Protein AF-F7HN82-F1 (afdb_monomer_lite)

Radius of gyration: 13.61 Å; chains: 1; bounding box: 30×28×36 Å

Structure (mmCIF, N/CA/C/O backbone):
data_AF-F7HN82-F1
#
_entry.id   AF-F7HN82-F1
#
loop_
_atom_site.group_PDB
_atom_site.id
_atom_site.type_symbol
_at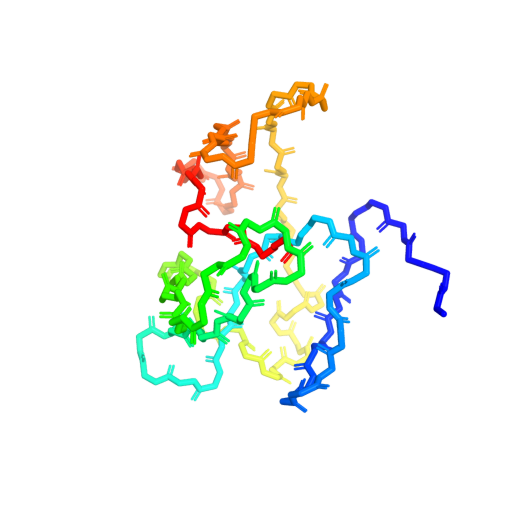om_site.label_atom_id
_atom_site.label_alt_id
_atom_site.label_comp_id
_atom_site.label_asym_id
_atom_site.label_entity_id
_atom_site.label_seq_id
_atom_site.pdbx_PDB_ins_code
_atom_site.Cartn_x
_atom_site.Cartn_y
_atom_site.Cartn_z
_atom_site.occupancy
_atom_site.B_iso_or_equiv
_atom_site.auth_seq_id
_atom_site.auth_comp_id
_atom_site.auth_asym_id
_atom_site.auth_atom_id
_atom_site.pdbx_PDB_model_num
ATOM 1 N N . MET A 1 1 ? 6.423 -17.870 -3.949 1.00 58.69 1 MET A N 1
ATOM 2 C CA . MET A 1 1 ? 5.464 -17.487 -2.892 1.00 58.69 1 MET A CA 1
ATOM 3 C C . MET A 1 1 ? 4.071 -17.750 -3.427 1.00 58.69 1 MET A C 1
ATOM 5 O O . MET A 1 1 ? 3.855 -17.497 -4.603 1.00 58.69 1 MET A O 1
ATOM 9 N N . ASN A 1 2 ? 3.170 -18.310 -2.624 1.00 83.12 2 ASN A N 1
ATOM 10 C CA . ASN A 1 2 ? 1.765 -18.458 -3.002 1.00 83.12 2 ASN A CA 1
ATOM 11 C C . ASN A 1 2 ? 0.991 -17.337 -2.300 1.00 83.12 2 ASN A C 1
ATOM 13 O O . ASN A 1 2 ? 0.510 -17.551 -1.195 1.00 83.12 2 ASN A O 1
ATOM 17 N N . VAL A 1 3 ? 1.014 -16.136 -2.883 1.00 89.31 3 VAL A N 1
ATOM 18 C CA . VAL A 1 3 ? 0.375 -14.937 -2.316 1.00 89.31 3 VAL A CA 1
ATOM 19 C C . VAL A 1 3 ? -1.102 -14.939 -2.693 1.00 89.31 3 VAL A C 1
ATOM 21 O O . VAL A 1 3 ? -1.447 -15.191 -3.850 1.00 89.31 3 VAL A O 1
ATOM 24 N N . GLN A 1 4 ? -1.969 -14.669 -1.724 1.00 92.62 4 GLN A N 1
ATOM 25 C CA . GLN A 1 4 ? -3.409 -14.539 -1.906 1.00 92.62 4 GLN A CA 1
ATOM 26 C C . GLN A 1 4 ? -3.880 -13.121 -1.574 1.00 92.62 4 GLN A C 1
ATOM 28 O O . GLN A 1 4 ? -3.238 -12.373 -0.839 1.00 92.62 4 GLN A O 1
ATOM 33 N N . VAL A 1 5 ? -5.028 -12.735 -2.135 1.00 93.44 5 VAL A N 1
ATOM 34 C CA . VAL A 1 5 ? -5.642 -11.436 -1.837 1.00 93.44 5 VAL A CA 1
ATOM 35 C C . VAL A 1 5 ? -5.967 -11.366 -0.346 1.00 93.44 5 VAL A C 1
ATOM 37 O O . VAL A 1 5 ? -6.690 -12.215 0.171 1.00 93.44 5 VAL A O 1
ATOM 40 N N . GLY A 1 6 ? -5.459 -10.326 0.316 1.00 92.44 6 GLY A N 1
ATOM 41 C CA . GLY A 1 6 ? -5.605 -10.123 1.758 1.00 92.44 6 GLY A CA 1
ATOM 42 C C . GLY A 1 6 ? -4.392 -10.561 2.578 1.00 92.44 6 GLY A C 1
ATOM 43 O O . GLY A 1 6 ? -4.342 -10.244 3.765 1.00 92.44 6 GLY A O 1
ATOM 44 N N . ASP A 1 7 ? -3.404 -11.221 1.967 1.00 92.56 7 ASP A N 1
ATOM 45 C CA . ASP A 1 7 ? -2.146 -11.515 2.646 1.00 92.56 7 ASP A CA 1
ATOM 46 C C . ASP A 1 7 ? -1.380 -10.222 2.948 1.00 92.56 7 ASP A C 1
ATOM 48 O O . ASP A 1 7 ? -1.216 -9.348 2.094 1.00 92.56 7 ASP A O 1
ATOM 52 N N . ILE A 1 8 ? -0.861 -10.129 4.171 1.00 92.06 8 ILE A N 1
ATOM 53 C CA . ILE A 1 8 ? 0.114 -9.108 4.548 1.00 92.06 8 ILE A CA 1
ATOM 54 C C . ILE A 1 8 ? 1.498 -9.688 4.286 1.00 92.06 8 ILE A C 1
ATOM 56 O O . ILE A 1 8 ? 1.874 -10.709 4.866 1.00 92.06 8 ILE A O 1
ATOM 60 N N . ILE A 1 9 ? 2.260 -9.023 3.424 1.00 91.56 9 ILE A N 1
ATOM 61 C CA . ILE A 1 9 ? 3.614 -9.434 3.062 1.00 91.56 9 ILE A CA 1
ATOM 62 C C . ILE A 1 9 ? 4.619 -8.349 3.430 1.00 91.56 9 ILE A C 1
ATOM 64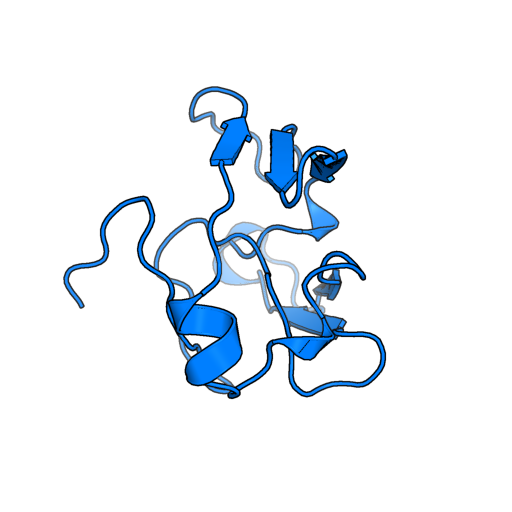 O O . ILE A 1 9 ? 4.337 -7.156 3.334 1.00 91.56 9 ILE A O 1
ATOM 68 N N . LYS A 1 10 ? 5.809 -8.783 3.839 1.00 91.94 10 LYS A N 1
ATOM 69 C CA . LYS A 1 10 ? 6.969 -7.919 4.025 1.00 91.94 10 LYS A CA 1
ATOM 70 C C . LYS A 1 10 ? 7.867 -8.057 2.805 1.00 91.94 10 LYS A C 1
ATOM 72 O O . LYS A 1 10 ? 8.289 -9.167 2.486 1.00 91.94 10 LYS A O 1
ATOM 77 N N . LEU A 1 11 ? 8.158 -6.934 2.159 1.00 92.19 11 LEU A N 1
ATOM 78 C CA . LEU A 1 11 ? 9.150 -6.851 1.096 1.00 92.19 11 LEU A CA 1
ATOM 79 C C . LEU A 1 11 ? 10.433 -6.246 1.655 1.00 92.19 11 LEU A C 1
ATOM 81 O O . LEU A 1 11 ? 10.398 -5.243 2.368 1.00 92.19 11 LEU A O 1
ATOM 85 N N . GLU A 1 12 ? 11.562 -6.864 1.333 1.00 92.94 12 GLU A N 1
ATOM 86 C CA . GLU A 1 12 ? 12.879 -6.294 1.608 1.00 92.94 12 GLU A CA 1
ATOM 87 C C . GLU A 1 12 ? 13.393 -5.504 0.402 1.00 92.94 12 GLU A C 1
ATOM 89 O O . GLU A 1 12 ? 12.893 -5.630 -0.718 1.00 92.94 12 GLU A O 1
ATOM 94 N N . ASN A 1 13 ? 14.419 -4.683 0.625 1.00 92.69 13 ASN A N 1
ATOM 95 C CA . ASN A 1 13 ? 15.011 -3.879 -0.436 1.00 92.69 13 ASN A CA 1
ATOM 96 C C . ASN A 1 13 ? 15.478 -4.754 -1.618 1.00 92.69 13 ASN A C 1
ATOM 98 O O . ASN A 1 13 ? 16.078 -5.812 -1.415 1.00 92.69 13 ASN A O 1
ATOM 102 N N . ASN A 1 14 ? 15.240 -4.284 -2.844 1.00 89.75 14 ASN A N 1
ATOM 103 C CA . ASN A 1 14 ? 15.509 -4.987 -4.105 1.00 89.75 14 ASN A CA 1
ATOM 104 C C . ASN A 1 14 ? 14.751 -6.316 -4.307 1.00 89.75 14 ASN A C 1
ATOM 106 O O . ASN A 1 14 ? 15.126 -7.099 -5.183 1.00 89.75 14 ASN A O 1
ATOM 110 N N . GLN A 1 15 ? 13.702 -6.604 -3.528 1.00 91.50 15 GLN A N 1
ATOM 111 C CA . GLN A 1 15 ? 12.812 -7.725 -3.832 1.00 91.50 15 GLN A CA 1
ATOM 112 C C . GLN A 1 15 ? 11.758 -7.321 -4.872 1.00 91.50 15 GLN A C 1
ATOM 114 O O . GLN A 1 15 ? 11.195 -6.230 -4.776 1.00 91.50 15 GLN A O 1
ATOM 119 N N . PRO A 1 16 ? 11.456 -8.194 -5.850 1.00 88.56 16 PRO A N 1
ATOM 120 C CA . PRO A 1 16 ? 10.442 -7.901 -6.848 1.00 88.56 16 PRO A CA 1
ATOM 121 C C . PRO A 1 16 ? 9.043 -7.882 -6.225 1.00 88.56 16 PRO A C 1
ATOM 123 O O . PRO A 1 16 ? 8.678 -8.763 -5.438 1.00 88.56 16 PRO A O 1
ATOM 126 N N . VAL A 1 17 ? 8.240 -6.906 -6.641 1.00 87.88 17 VAL A N 1
ATOM 127 C CA . VAL A 1 17 ? 6.800 -6.864 -6.383 1.00 87.88 17 VAL A CA 1
ATOM 128 C C . VAL A 1 17 ? 6.134 -7.903 -7.291 1.00 87.88 17 VAL A C 1
ATOM 130 O O . VAL A 1 17 ? 6.357 -7.926 -8.496 1.00 87.88 17 VAL A O 1
ATOM 133 N N . THR A 1 18 ? 5.382 -8.840 -6.708 1.00 85.88 18 THR A N 1
ATOM 134 C CA . THR A 1 18 ? 4.796 -9.984 -7.447 1.00 85.88 18 THR A CA 1
ATOM 135 C C . THR A 1 18 ? 3.275 -9.914 -7.581 1.00 85.88 18 THR A C 1
ATOM 137 O O . THR A 1 18 ? 2.664 -10.817 -8.151 1.00 85.88 18 THR A O 1
ATOM 140 N N . ALA A 1 19 ? 2.666 -8.858 -7.044 1.00 90.75 19 ALA A N 1
ATOM 141 C CA . ALA A 1 19 ? 1.237 -8.582 -7.063 1.00 90.75 19 ALA A CA 1
ATOM 142 C C . ALA A 1 19 ? 1.013 -7.078 -6.852 1.00 90.75 19 ALA A C 1
ATOM 144 O O . ALA A 1 19 ? 1.907 -6.398 -6.356 1.00 90.75 19 ALA A O 1
ATOM 145 N N . ASP A 1 20 ? -0.191 -6.587 -7.131 1.00 91.50 20 ASP A N 1
ATOM 146 C CA . ASP A 1 20 ? -0.580 -5.220 -6.779 1.00 91.50 20 ASP A CA 1
ATOM 147 C C . ASP A 1 20 ? -0.716 -5.115 -5.249 1.00 91.50 20 ASP A C 1
ATOM 149 O O . ASP A 1 20 ? -1.595 -5.741 -4.645 1.00 91.50 20 ASP A O 1
ATOM 153 N N . ILE A 1 21 ? 0.161 -4.347 -4.599 1.00 93.88 21 ILE A N 1
ATOM 154 C CA . ILE A 1 21 ? 0.259 -4.295 -3.132 1.00 93.88 21 ILE A CA 1
ATOM 155 C C . ILE A 1 21 ? -0.141 -2.918 -2.619 1.00 93.88 21 ILE A C 1
ATOM 157 O O . ILE A 1 21 ? 0.399 -1.898 -3.039 1.00 93.88 21 ILE A O 1
ATOM 161 N N . LEU A 1 22 ? -1.038 -2.889 -1.632 1.00 94.75 22 LEU A N 1
ATOM 162 C CA . LEU A 1 22 ? -1.300 -1.692 -0.839 1.00 94.75 22 LEU A CA 1
ATOM 163 C C . LEU A 1 22 ? -0.180 -1.487 0.189 1.00 94.75 22 LEU A C 1
ATOM 165 O O . LEU A 1 22 ? 0.035 -2.331 1.059 1.00 94.75 22 LEU A O 1
ATOM 169 N N . LEU A 1 23 ? 0.493 -0.340 0.131 1.00 95.25 23 LEU A N 1
ATOM 170 C CA . LEU A 1 23 ? 1.535 0.033 1.080 1.00 95.25 23 LEU A CA 1
ATOM 171 C C . LEU A 1 23 ? 0.920 0.397 2.443 1.00 95.25 23 LEU A C 1
ATOM 173 O O . LEU A 1 23 ? 0.279 1.441 2.594 1.00 95.25 23 LEU A O 1
ATOM 177 N N . LEU A 1 24 ? 1.131 -0.465 3.442 1.00 94.69 24 LEU A N 1
ATOM 178 C CA . LEU A 1 24 ? 0.670 -0.249 4.820 1.00 94.69 24 LEU A CA 1
ATOM 179 C C . LEU A 1 24 ? 1.673 0.562 5.650 1.00 94.69 24 LEU A C 1
ATOM 181 O O . LEU A 1 24 ? 1.281 1.496 6.347 1.00 94.69 24 LEU A O 1
ATOM 185 N N . SER A 1 25 ? 2.959 0.245 5.558 1.00 94.94 25 SER A N 1
ATOM 186 C CA . SER A 1 25 ? 4.027 0.923 6.296 1.00 94.94 25 SER A CA 1
ATOM 187 C C . SER A 1 25 ? 5.375 0.688 5.628 1.00 94.94 25 SER A C 1
ATOM 189 O O . SER A 1 25 ? 5.546 -0.276 4.885 1.00 94.94 25 SER A O 1
ATOM 191 N N . SER A 1 26 ? 6.335 1.555 5.929 1.00 94.56 26 SER A N 1
ATOM 192 C CA . SER A 1 26 ? 7.724 1.456 5.481 1.00 94.56 26 SER A CA 1
ATOM 193 C C . SER A 1 26 ? 8.659 1.889 6.605 1.00 94.56 26 SER A C 1
ATOM 195 O O . SER A 1 26 ? 8.264 2.700 7.439 1.00 94.56 26 SER A O 1
ATOM 197 N N . SER A 1 27 ? 9.892 1.384 6.589 1.00 93.06 27 SER A N 1
ATOM 198 C CA . SER A 1 27 ? 10.952 1.738 7.543 1.00 93.06 27 SER A CA 1
ATOM 199 C C . SER A 1 27 ? 11.507 3.155 7.358 1.00 93.06 27 SER A C 1
ATOM 201 O O . SER A 1 27 ? 12.276 3.634 8.189 1.00 93.06 27 SER A O 1
ATOM 203 N N . GLU A 1 28 ? 11.182 3.820 6.249 1.00 93.69 28 GLU A N 1
ATOM 204 C CA . GLU A 1 28 ? 11.619 5.193 5.995 1.00 93.69 28 GLU A CA 1
ATOM 205 C C . GLU A 1 28 ? 10.751 6.222 6.738 1.00 93.69 28 GLU A C 1
ATOM 207 O O . GLU A 1 28 ? 9.548 6.007 6.942 1.00 93.69 28 GLU A O 1
ATOM 212 N N . PRO A 1 29 ? 11.305 7.407 7.060 1.00 90.25 29 PRO A N 1
ATOM 213 C CA . PRO A 1 29 ? 10.540 8.504 7.640 1.00 90.25 29 PRO A CA 1
ATOM 214 C C . PRO A 1 29 ? 9.284 8.828 6.828 1.00 90.25 29 PRO A C 1
ATOM 216 O O . PRO A 1 29 ? 9.301 8.844 5.597 1.00 90.25 29 PRO A O 1
ATOM 219 N N . TYR A 1 30 ? 8.189 9.123 7.532 1.00 88.75 30 TYR A N 1
ATOM 220 C CA . TYR A 1 30 ? 6.873 9.381 6.935 1.00 88.75 30 TYR A CA 1
ATOM 221 C C . TYR A 1 30 ? 6.303 8.203 6.125 1.00 88.75 30 TYR A C 1
ATOM 223 O O . TYR A 1 30 ? 5.392 8.416 5.321 1.00 88.75 30 TYR A O 1
ATOM 231 N N . SER A 1 31 ? 6.810 6.981 6.354 1.00 92.38 31 SER A N 1
ATOM 232 C CA . SER A 1 31 ? 6.407 5.754 5.658 1.00 92.38 31 SER A CA 1
ATOM 233 C C . SER A 1 31 ? 6.505 5.884 4.133 1.00 92.38 31 SER A C 1
ATOM 235 O O . SER A 1 31 ? 5.591 5.517 3.390 1.00 92.38 31 SER A O 1
ATOM 237 N N . LEU A 1 32 ? 7.620 6.450 3.672 1.00 94.50 32 LEU A N 1
ATOM 238 C CA . LEU A 1 32 ? 7.942 6.565 2.253 1.00 94.50 32 LEU A CA 1
ATOM 239 C C . LEU A 1 32 ? 8.545 5.263 1.713 1.00 94.50 32 LEU A C 1
ATOM 241 O O . LEU A 1 32 ? 9.244 4.539 2.413 1.00 94.50 32 LEU A O 1
ATOM 245 N N . THR A 1 33 ? 8.319 4.974 0.441 1.00 94.06 33 THR A N 1
ATOM 246 C CA . THR A 1 33 ? 8.948 3.858 -0.270 1.00 94.06 33 THR A CA 1
ATOM 247 C C . THR A 1 33 ? 9.319 4.318 -1.667 1.00 94.06 33 THR A C 1
ATOM 249 O O . THR A 1 33 ? 8.625 5.140 -2.263 1.00 94.06 33 THR A O 1
ATOM 252 N N . TYR A 1 34 ? 10.417 3.790 -2.191 1.00 93.12 34 TYR A N 1
ATOM 253 C CA . TYR A 1 34 ? 10.880 4.068 -3.542 1.00 93.12 34 TYR A CA 1
ATOM 254 C C . TYR A 1 34 ? 10.743 2.795 -4.363 1.00 93.12 34 TYR A C 1
ATOM 256 O O . TYR A 1 34 ? 11.247 1.752 -3.951 1.00 93.12 34 TYR A O 1
ATOM 264 N N . ILE A 1 35 ? 10.056 2.883 -5.498 1.00 91.81 35 ILE A N 1
ATOM 265 C CA . ILE A 1 35 ? 9.910 1.765 -6.430 1.00 91.81 35 ILE A CA 1
ATOM 266 C C . ILE A 1 35 ? 10.485 2.133 -7.789 1.00 91.81 35 ILE A C 1
ATOM 268 O O . ILE A 1 35 ? 10.346 3.265 -8.252 1.00 91.81 35 ILE A O 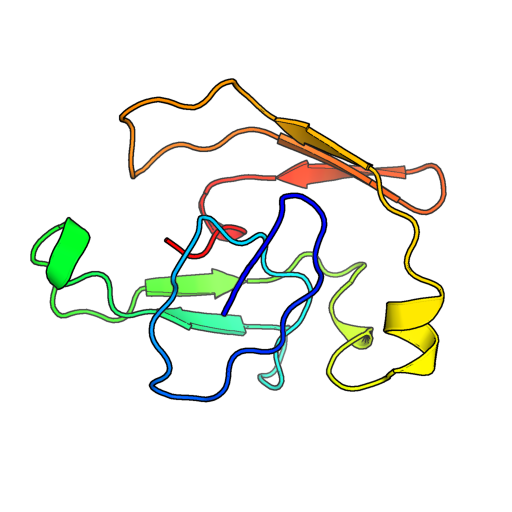1
ATOM 272 N N . GLU A 1 36 ? 11.133 1.167 -8.420 1.00 89.88 36 GLU A N 1
ATOM 273 C CA . GLU A 1 36 ? 11.532 1.252 -9.817 1.00 89.88 36 GLU A CA 1
ATOM 274 C C . GLU A 1 36 ? 10.446 0.594 -10.665 1.00 89.88 36 GLU A C 1
ATOM 276 O O . GLU A 1 36 ? 10.073 -0.548 -10.414 1.00 89.88 36 GLU A O 1
ATOM 281 N N . THR A 1 37 ? 9.930 1.318 -11.658 1.00 83.69 37 THR A N 1
ATOM 282 C CA . THR A 1 37 ? 8.890 0.819 -12.571 1.00 83.69 37 THR A CA 1
ATOM 283 C C . THR A 1 37 ? 9.398 0.677 -14.002 1.00 83.69 37 THR A C 1
ATOM 285 O O . THR A 1 37 ? 8.592 0.573 -14.923 1.00 83.69 37 THR A O 1
ATOM 288 N N . ALA A 1 38 ? 10.721 0.622 -14.202 1.00 85.69 38 ALA A N 1
ATOM 289 C CA . ALA A 1 38 ? 11.340 0.548 -15.525 1.00 85.69 38 ALA A CA 1
ATOM 290 C C . ALA A 1 38 ? 10.803 -0.623 -16.370 1.00 85.69 38 ALA A C 1
ATOM 292 O O . ALA A 1 38 ? 10.624 -0.477 -17.578 1.00 85.69 38 ALA A O 1
ATOM 293 N N . ASP A 1 39 ? 10.468 -1.749 -15.735 1.00 82.44 39 ASP A N 1
ATOM 294 C CA . ASP A 1 39 ? 9.876 -2.912 -16.406 1.00 82.44 39 ASP A CA 1
ATOM 295 C C . ASP A 1 39 ? 8.402 -2.709 -16.823 1.00 82.44 39 ASP A C 1
ATOM 297 O O . ASP A 1 39 ? 7.910 -3.423 -17.698 1.00 82.44 39 ASP A O 1
ATOM 301 N N . LEU A 1 40 ? 7.690 -1.741 -16.229 1.00 80.12 40 LEU A N 1
ATOM 302 C CA . LEU A 1 40 ? 6.278 -1.441 -16.505 1.00 80.12 40 LEU A CA 1
ATOM 303 C C . LEU A 1 40 ? 6.093 -0.296 -17.508 1.00 80.12 40 LEU A C 1
ATOM 305 O O . LEU A 1 40 ? 5.255 -0.396 -18.405 1.00 80.12 40 LEU A O 1
ATOM 309 N N . ASP A 1 41 ? 6.842 0.797 -17.358 1.00 80.69 41 ASP A N 1
ATOM 310 C CA . ASP A 1 41 ? 6.668 2.024 -18.151 1.00 80.69 41 ASP A CA 1
ATOM 311 C C . ASP A 1 41 ? 7.946 2.528 -18.839 1.00 80.69 41 ASP A C 1
ATOM 313 O O . ASP A 1 41 ? 7.891 3.490 -19.610 1.00 80.69 41 ASP A O 1
ATOM 317 N N . GLY A 1 42 ? 9.085 1.862 -18.630 1.00 84.81 42 GLY A N 1
ATOM 318 C CA . GLY A 1 42 ? 10.374 2.264 -19.193 1.00 84.81 42 GLY A CA 1
ATOM 319 C C . GLY A 1 42 ? 11.009 3.473 -18.503 1.00 84.81 42 GLY A C 1
ATOM 320 O O . GLY A 1 42 ? 12.034 3.966 -18.981 1.00 84.81 42 GLY A O 1
ATOM 321 N N . GLU A 1 43 ? 10.437 3.969 -17.401 1.00 85.50 43 GLU A N 1
ATOM 322 C CA . GLU A 1 43 ? 11.015 5.063 -16.626 1.00 85.50 43 GLU A CA 1
ATOM 323 C C . GLU A 1 43 ? 12.101 4.532 -15.680 1.00 85.50 43 GLU A C 1
ATOM 325 O O . GLU A 1 43 ? 11.854 3.703 -14.811 1.00 85.50 43 GLU A O 1
ATOM 330 N N . THR A 1 44 ? 13.324 5.051 -15.807 1.00 83.19 44 THR A N 1
ATOM 331 C CA . THR A 1 44 ? 14.468 4.663 -14.955 1.00 83.19 44 THR A CA 1
ATOM 332 C C . THR A 1 44 ? 14.528 5.430 -13.631 1.00 83.19 44 THR A C 1
ATOM 334 O O . THR A 1 44 ? 15.488 5.300 -12.874 1.00 83.19 44 THR A O 1
ATOM 337 N N . ASN A 1 45 ? 13.569 6.322 -13.384 1.00 88.62 45 ASN A N 1
ATOM 338 C CA . ASN A 1 45 ? 13.519 7.108 -12.160 1.00 88.62 45 ASN A CA 1
ATOM 339 C C . ASN A 1 45 ? 12.755 6.342 -11.086 1.00 88.62 45 ASN A C 1
ATOM 341 O O . ASN A 1 45 ? 11.740 5.707 -11.361 1.00 88.62 45 ASN A O 1
ATOM 345 N N . LEU A 1 46 ? 13.200 6.480 -9.841 1.00 89.56 46 LEU A N 1
ATOM 346 C CA . LEU A 1 46 ? 12.463 5.946 -8.706 1.00 89.56 46 LEU A CA 1
ATOM 347 C C . LEU A 1 46 ? 11.189 6.761 -8.475 1.00 89.56 46 LEU A C 1
ATOM 349 O O . LEU A 1 46 ? 11.235 7.988 -8.345 1.00 89.56 46 LEU A O 1
ATOM 353 N N . LYS A 1 47 ? 10.056 6.069 -8.373 1.00 90.25 47 LYS A N 1
ATOM 354 C CA . LYS A 1 47 ? 8.776 6.655 -7.976 1.00 90.25 47 LYS A CA 1
ATOM 355 C C . LYS A 1 47 ? 8.636 6.597 -6.467 1.00 90.25 47 LYS A C 1
ATOM 357 O O . LYS A 1 47 ? 8.848 5.554 -5.851 1.00 90.25 47 LYS A O 1
ATOM 362 N N . VAL A 1 48 ? 8.258 7.727 -5.879 1.00 93.38 48 VAL A N 1
ATOM 363 C CA . VAL A 1 48 ? 7.990 7.825 -4.444 1.00 93.38 48 VAL A CA 1
ATOM 364 C C . VAL A 1 48 ? 6.551 7.400 -4.178 1.00 93.38 48 VAL A C 1
ATOM 366 O O . VAL A 1 48 ? 5.619 7.909 -4.798 1.00 93.38 48 VAL A O 1
ATOM 369 N N . LYS A 1 49 ? 6.379 6.477 -3.239 1.00 94.19 49 LYS A N 1
ATOM 370 C CA . LYS A 1 49 ? 5.102 6.008 -2.702 1.00 94.19 49 LYS A CA 1
ATOM 371 C C . LYS A 1 49 ? 5.062 6.311 -1.211 1.00 94.19 49 LYS A C 1
ATOM 373 O O . LYS A 1 49 ? 6.107 6.395 -0.568 1.00 94.19 49 LYS A O 1
ATOM 378 N N . GLN A 1 50 ? 3.872 6.502 -0.656 1.00 94.75 50 GLN A N 1
ATOM 379 C CA . GLN A 1 50 ? 3.726 6.837 0.760 1.00 94.75 50 GLN A CA 1
ATOM 380 C C . GLN A 1 50 ? 2.572 6.065 1.371 1.00 94.75 50 GLN A C 1
ATOM 382 O O . GLN A 1 50 ? 1.470 6.114 0.841 1.00 94.75 50 GLN A O 1
ATOM 387 N N . ALA A 1 51 ? 2.786 5.399 2.502 1.00 94.31 51 ALA A N 1
ATOM 388 C CA . ALA A 1 51 ? 1.697 4.724 3.195 1.00 94.31 51 ALA A CA 1
ATOM 389 C C . ALA A 1 51 ? 0.685 5.719 3.790 1.00 94.31 51 ALA A C 1
ATOM 391 O O . ALA A 1 51 ? 0.951 6.912 3.956 1.00 94.31 51 ALA A O 1
ATOM 392 N N . ILE A 1 52 ? -0.492 5.227 4.170 1.00 92.81 52 ILE A N 1
ATOM 393 C CA . ILE A 1 52 ? -1.459 6.050 4.903 1.00 92.81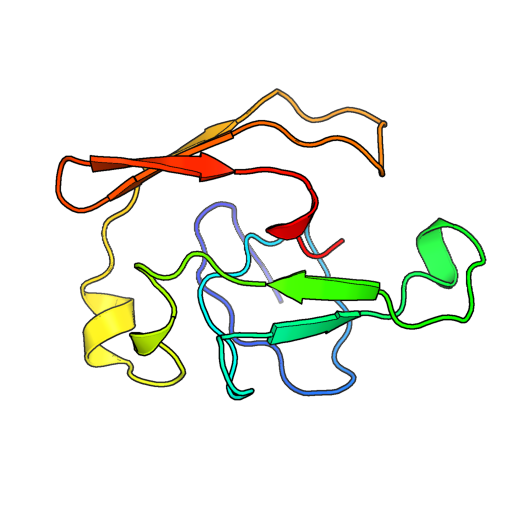 52 ILE A CA 1
ATOM 394 C C . ILE A 1 52 ? -0.951 6.246 6.330 1.00 92.81 52 ILE A C 1
ATOM 396 O O . ILE A 1 52 ? -0.581 5.289 7.004 1.00 92.81 52 ILE A O 1
ATOM 400 N N . SER A 1 53 ? -1.041 7.471 6.845 1.00 91.38 53 SER A N 1
ATOM 401 C CA . SER A 1 53 ? -0.534 7.816 8.180 1.00 91.38 53 SER A CA 1
ATOM 402 C C . SER A 1 53 ? -1.113 6.969 9.320 1.00 91.38 53 SER A C 1
ATOM 404 O O . SER A 1 53 ? -0.493 6.844 10.364 1.00 91.38 53 SER A O 1
ATOM 406 N N . VAL A 1 54 ? -2.310 6.392 9.150 1.00 92.38 54 VAL A N 1
ATOM 407 C CA . VAL A 1 54 ? -2.950 5.553 10.181 1.00 92.38 54 VAL A CA 1
ATOM 408 C C . VAL A 1 54 ? -2.308 4.165 10.315 1.00 92.38 54 VAL A C 1
ATOM 410 O O . VAL A 1 54 ? -2.495 3.502 11.336 1.00 92.38 54 VAL A O 1
ATOM 413 N N . THR A 1 55 ? -1.597 3.708 9.285 1.00 93.12 55 THR A N 1
ATOM 414 C CA . THR A 1 55 ? -0.929 2.402 9.251 1.00 93.12 55 THR A CA 1
ATOM 415 C C . THR A 1 55 ? 0.591 2.521 9.351 1.00 93.12 55 THR A C 1
ATOM 417 O O . THR A 1 55 ? 1.245 1.514 9.587 1.00 93.12 55 THR A O 1
ATOM 420 N N . SER A 1 56 ? 1.150 3.733 9.257 1.00 90.88 56 SER A N 1
ATOM 421 C CA . SER A 1 56 ? 2.599 3.975 9.247 1.00 90.88 56 SER A CA 1
ATOM 422 C C . SER A 1 56 ? 3.349 3.393 10.445 1.00 90.88 56 SER A C 1
ATOM 424 O O . SER A 1 56 ? 4.442 2.879 10.259 1.00 90.88 56 SER A O 1
ATOM 426 N N . ASP A 1 57 ? 2.743 3.396 11.635 1.00 89.75 57 ASP A N 1
ATOM 427 C CA . ASP A 1 57 ? 3.374 2.900 12.870 1.00 89.75 57 ASP A CA 1
ATOM 428 C C . ASP A 1 57 ? 3.425 1.359 12.964 1.00 89.75 57 ASP A C 1
ATOM 430 O O . ASP A 1 57 ? 3.870 0.816 13.973 1.00 89.75 57 ASP A O 1
ATOM 434 N N . MET A 1 58 ? 2.905 0.628 11.969 1.00 91.44 58 MET A N 1
ATOM 435 C CA . MET A 1 58 ? 2.890 -0.839 11.998 1.00 91.44 58 MET A CA 1
ATOM 436 C C . MET A 1 58 ? 4.273 -1.437 11.749 1.00 91.44 58 MET A C 1
ATOM 438 O O . MET A 1 58 ? 4.630 -2.378 12.448 1.00 91.44 58 MET A O 1
ATOM 442 N N . GLU A 1 59 ? 5.030 -0.896 10.791 1.00 89.25 59 GLU A N 1
ATOM 443 C CA . GLU A 1 59 ? 6.365 -1.355 10.374 1.00 89.25 59 GLU A CA 1
ATOM 444 C C . GLU A 1 59 ? 6.551 -2.886 10.492 1.00 89.25 59 GLU A C 1
ATOM 446 O O . GLU A 1 59 ? 5.792 -3.653 9.903 1.00 89.25 59 GLU A O 1
ATOM 451 N N . ASP A 1 60 ? 7.540 -3.331 11.274 1.00 86.81 60 ASP A N 1
ATOM 452 C CA . ASP A 1 60 ? 7.821 -4.735 11.585 1.00 86.81 60 ASP A CA 1
ATOM 453 C C . ASP A 1 60 ? 7.182 -5.196 12.914 1.00 86.81 60 ASP A C 1
ATOM 455 O O . ASP A 1 60 ? 7.490 -6.275 13.434 1.00 86.81 60 ASP A O 1
ATOM 459 N N . HIS A 1 61 ? 6.287 -4.397 13.504 1.00 91.62 61 HIS A N 1
ATOM 460 C CA . HIS A 1 61 ? 5.609 -4.728 14.754 1.00 91.62 61 HIS A CA 1
ATOM 461 C C . HIS A 1 61 ? 4.536 -5.795 14.526 1.00 91.62 61 HIS A C 1
ATOM 463 O O . HIS A 1 61 ? 3.361 -5.504 14.291 1.00 91.62 61 HIS A O 1
ATOM 469 N N . LEU A 1 62 ? 4.942 -7.057 14.676 1.00 88.88 62 LEU A N 1
ATOM 470 C CA . LEU A 1 62 ? 4.082 -8.223 14.468 1.00 88.88 62 LEU A CA 1
ATOM 471 C C . LEU A 1 62 ? 2.768 -8.158 15.263 1.00 88.88 62 LEU A C 1
ATOM 473 O O . LEU A 1 62 ? 1.729 -8.563 14.753 1.00 88.88 62 LEU A O 1
ATOM 477 N N . GLU A 1 63 ? 2.787 -7.615 16.483 1.00 91.19 63 GLU A N 1
ATOM 478 C CA . GLU A 1 63 ? 1.576 -7.448 17.296 1.00 91.19 63 GLU A CA 1
ATOM 479 C C . GLU A 1 63 ? 0.557 -6.516 16.622 1.00 91.19 63 GLU A C 1
ATOM 481 O O . GLU A 1 63 ? -0.616 -6.872 16.504 1.00 91.19 63 GLU A O 1
ATOM 486 N N . LEU A 1 64 ? 1.001 -5.362 16.110 1.00 92.31 64 LEU A N 1
ATOM 487 C CA . LEU A 1 64 ? 0.138 -4.398 15.420 1.00 92.31 64 LEU A CA 1
ATOM 488 C C . LEU A 1 64 ? -0.382 -4.952 14.093 1.00 92.31 64 LEU A C 1
ATOM 490 O O . LEU A 1 64 ? -1.567 -4.799 13.800 1.00 92.31 64 LEU A O 1
ATOM 494 N N . LEU A 1 65 ? 0.481 -5.630 13.332 1.00 91.50 65 LEU A N 1
ATOM 495 C CA . LEU A 1 65 ? 0.109 -6.290 12.080 1.00 91.50 65 LEU A CA 1
ATOM 496 C C . LEU A 1 65 ? -0.903 -7.417 12.320 1.00 91.50 65 LEU A C 1
ATOM 498 O O . LEU A 1 65 ? -1.891 -7.519 11.603 1.00 91.50 65 LEU A O 1
ATOM 502 N N . SER A 1 66 ? -0.712 -8.227 13.365 1.00 90.50 66 SER A N 1
ATOM 503 C CA . SER A 1 66 ? -1.634 -9.319 13.710 1.00 90.50 66 SER A CA 1
ATOM 504 C C . SER A 1 66 ? -3.002 -8.826 14.190 1.00 90.50 66 SER A C 1
ATOM 506 O O . SER A 1 66 ? -4.011 -9.503 14.000 1.00 90.50 66 SER A O 1
ATOM 508 N N . ALA A 1 67 ? -3.047 -7.636 14.793 1.00 92.25 67 ALA A N 1
ATOM 509 C CA . ALA A 1 67 ? -4.274 -6.980 15.225 1.00 92.25 67 ALA A CA 1
ATOM 510 C C . ALA A 1 67 ? -4.906 -6.104 14.126 1.00 92.25 67 ALA A C 1
ATOM 512 O O . ALA A 1 67 ? -5.986 -5.539 14.337 1.00 92.25 67 ALA A O 1
ATOM 513 N N . PHE A 1 68 ? -4.249 -5.952 12.971 1.00 93.88 68 PHE A N 1
ATOM 514 C CA . PHE A 1 68 ? -4.766 -5.154 11.871 1.00 93.88 68 PHE A CA 1
ATOM 515 C C . PHE A 1 68 ? -6.0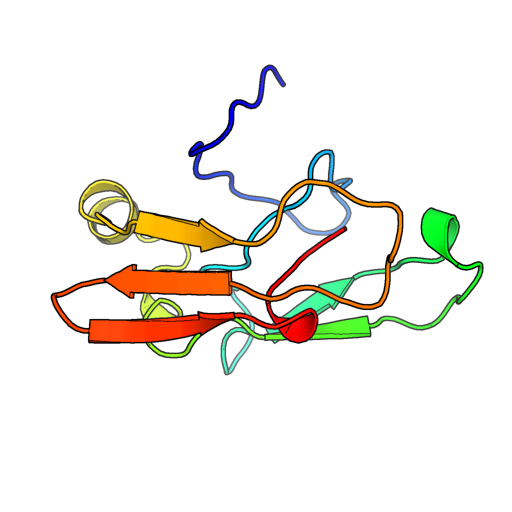03 -5.823 11.271 1.00 93.88 68 PHE A C 1
ATOM 517 O O . PHE A 1 68 ? -5.947 -6.917 10.720 1.00 93.88 68 PHE A O 1
ATOM 524 N N . ASN A 1 69 ? -7.136 -5.134 11.372 1.00 94.44 69 ASN A N 1
ATOM 525 C CA . ASN A 1 69 ? -8.404 -5.572 10.808 1.00 94.44 69 ASN A CA 1
ATOM 526 C C . ASN A 1 69 ? -8.995 -4.435 9.972 1.00 94.44 69 ASN A C 1
ATOM 528 O O . ASN A 1 69 ? -9.718 -3.577 10.490 1.00 94.44 69 ASN A O 1
ATOM 532 N N . GLY A 1 70 ? -8.598 -4.389 8.702 1.00 94.56 70 GLY A N 1
ATOM 533 C CA . GLY A 1 70 ? -9.056 -3.412 7.721 1.00 94.56 70 GLY A CA 1
ATOM 534 C C . GLY A 1 70 ? -9.747 -4.082 6.536 1.00 94.56 70 GLY A C 1
ATOM 535 O O . GLY A 1 70 ? -9.398 -5.194 6.152 1.00 94.56 70 GLY A O 1
ATOM 536 N N . GLU A 1 71 ? -10.711 -3.387 5.940 1.00 96.81 71 GLU A N 1
ATOM 537 C CA . GLU A 1 71 ? -11.368 -3.799 4.696 1.00 96.81 71 GLU A CA 1
ATOM 538 C C . GLU A 1 71 ? -10.983 -2.825 3.582 1.00 96.81 71 GLU A C 1
ATOM 540 O O . GLU A 1 71 ? -11.147 -1.614 3.737 1.00 96.81 71 GLU A O 1
ATOM 545 N N . VAL A 1 72 ? -10.499 -3.338 2.451 1.00 96.50 72 VAL A N 1
ATOM 546 C CA . VAL A 1 72 ? -10.217 -2.527 1.261 1.00 96.50 72 VAL A CA 1
ATOM 547 C C . VAL A 1 72 ? -11.302 -2.770 0.223 1.00 96.50 72 VAL A C 1
ATOM 549 O O . VAL A 1 72 ? -11.529 -3.900 -0.204 1.00 96.50 72 VAL A O 1
ATOM 552 N N . ARG A 1 73 ? -11.958 -1.694 -0.211 1.00 96.62 73 ARG A N 1
ATOM 553 C CA . ARG A 1 73 ? -12.936 -1.707 -1.303 1.00 96.62 73 ARG A CA 1
ATOM 554 C C . ARG A 1 73 ? -12.380 -0.868 -2.440 1.00 96.62 73 ARG A C 1
ATOM 556 O O . ARG A 1 73 ? -12.172 0.328 -2.263 1.00 96.62 73 ARG A O 1
ATOM 563 N N . CYS A 1 74 ? -12.130 -1.477 -3.589 1.00 95.38 74 CYS A N 1
ATOM 564 C CA . CYS A 1 74 ? -11.513 -0.819 -4.738 1.00 95.38 74 CYS A CA 1
ATOM 565 C C . CYS A 1 74 ? -12.244 -1.147 -6.042 1.00 95.38 74 CYS A C 1
ATOM 567 O O . CYS A 1 74 ? -13.192 -1.937 -6.073 1.00 95.38 74 CYS A O 1
ATOM 569 N N . GLU A 1 75 ? -11.836 -0.471 -7.114 1.00 93.62 75 GLU A N 1
ATOM 570 C CA . GLU A 1 75 ? -12.320 -0.760 -8.460 1.00 93.62 75 GLU A CA 1
ATOM 571 C C . GLU A 1 75 ? -11.923 -2.165 -8.945 1.00 93.62 75 GLU A C 1
ATOM 573 O O . GLU A 1 75 ? -10.995 -2.789 -8.434 1.00 93.62 75 GLU A O 1
ATOM 578 N N . ALA A 1 76 ? -12.646 -2.674 -9.946 1.00 93.12 76 ALA A N 1
ATOM 579 C CA . ALA A 1 76 ? -12.303 -3.944 -10.574 1.00 93.12 76 ALA A CA 1
ATOM 580 C C . ALA A 1 76 ? -10.957 -3.847 -11.327 1.00 93.12 76 ALA A C 1
ATOM 582 O O . ALA A 1 76 ? -10.637 -2.770 -11.855 1.00 93.12 76 ALA A O 1
ATOM 583 N N . PRO A 1 77 ? -10.208 -4.963 -11.445 1.00 91.56 77 PRO A N 1
ATOM 584 C CA . PRO A 1 77 ? -8.953 -5.000 -12.189 1.00 91.56 77 PRO A CA 1
ATOM 585 C C . PRO A 1 77 ? -9.115 -4.443 -13.605 1.00 91.56 77 PRO A C 1
ATOM 587 O O . PRO A 1 77 ? -10.071 -4.772 -14.313 1.00 91.56 77 PRO A O 1
ATOM 590 N N . ASN A 1 78 ? -8.189 -3.579 -14.009 1.00 91.94 78 ASN A N 1
ATOM 591 C CA . ASN A 1 78 ? -8.185 -2.943 -15.320 1.00 91.94 78 ASN A CA 1
ATOM 592 C C . ASN A 1 78 ? -6.751 -2.578 -15.745 1.00 91.94 78 ASN A C 1
ATOM 594 O O . ASN A 1 78 ? -5.820 -2.704 -14.962 1.00 91.94 78 ASN A O 1
ATOM 598 N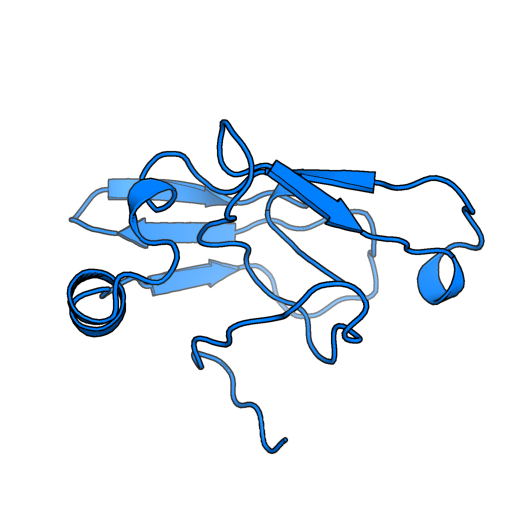 N . ASN A 1 79 ? -6.576 -2.119 -16.987 1.00 87.69 79 ASN A N 1
ATOM 599 C CA . ASN A 1 79 ? -5.248 -1.925 -17.590 1.00 87.69 79 ASN A CA 1
ATOM 600 C C . ASN A 1 79 ? -4.659 -0.514 -17.379 1.00 87.69 79 ASN A C 1
ATOM 602 O O . ASN A 1 79 ? -3.761 -0.116 -18.120 1.00 87.69 79 ASN A O 1
ATOM 606 N N . LYS A 1 80 ? -5.199 0.292 -16.457 1.00 88.06 80 LYS A N 1
ATOM 607 C CA . LYS A 1 80 ? -4.707 1.654 -16.201 1.00 88.06 80 LYS A CA 1
ATOM 608 C C . LYS A 1 80 ? -3.653 1.614 -15.102 1.00 88.06 80 LYS A C 1
ATOM 610 O O . LYS A 1 80 ? -3.988 1.526 -13.928 1.00 88.06 80 LYS A O 1
ATOM 615 N N . LEU A 1 81 ? -2.386 1.695 -15.495 1.00 83.12 81 LEU A N 1
ATOM 616 C CA . LEU A 1 81 ? -1.249 1.624 -14.570 1.00 83.12 81 LEU A CA 1
ATOM 617 C C . LEU A 1 81 ? -1.116 2.869 -13.683 1.00 83.12 81 LEU A C 1
ATOM 619 O O . LEU A 1 81 ? -0.551 2.796 -12.603 1.00 83.12 81 LEU A O 1
ATOM 623 N N . ASP A 1 82 ? -1.649 4.005 -14.124 1.00 84.88 82 ASP A N 1
ATOM 624 C CA . ASP A 1 82 ? -1.547 5.311 -13.468 1.00 84.88 82 ASP A CA 1
ATOM 625 C C . ASP A 1 82 ? -2.743 5.637 -12.562 1.00 84.88 82 ASP A C 1
ATOM 627 O O . ASP A 1 82 ? -2.769 6.677 -11.898 1.00 84.88 82 ASP A O 1
ATOM 631 N N . ARG A 1 83 ? -3.762 4.772 -12.540 1.00 88.88 83 ARG A N 1
ATOM 632 C CA . ARG A 1 83 ? -5.024 5.045 -11.862 1.00 88.88 83 ARG A CA 1
ATOM 633 C C . ARG A 1 83 ? -5.413 3.908 -10.941 1.00 88.88 83 ARG A C 1
ATOM 635 O O . ARG A 1 83 ? -5.605 2.777 -11.364 1.00 88.88 83 ARG A O 1
ATOM 642 N N . PHE A 1 84 ? -5.652 4.284 -9.694 1.00 93.50 84 PHE A N 1
ATOM 643 C CA . PHE A 1 84 ? -6.297 3.441 -8.710 1.00 93.50 84 PHE A CA 1
ATOM 644 C C . PHE A 1 84 ? -7.235 4.273 -7.849 1.00 93.50 84 PHE A C 1
ATOM 646 O O . PHE A 1 84 ? -6.902 5.397 -7.465 1.00 93.50 84 PHE A O 1
ATOM 653 N N . SER A 1 85 ? -8.400 3.716 -7.537 1.00 94.62 85 SER A N 1
ATOM 654 C CA . SER A 1 85 ? -9.318 4.275 -6.556 1.00 94.62 85 SER A CA 1
ATOM 655 C C . SER A 1 85 ? -9.843 3.193 -5.624 1.00 94.62 85 SER A C 1
ATOM 657 O O . SER A 1 85 ? -10.438 2.199 -6.052 1.00 94.62 85 SER A O 1
ATOM 659 N N . GLY A 1 86 ? -9.656 3.422 -4.329 1.00 95.75 86 GLY A N 1
ATOM 660 C CA . GLY A 1 86 ? -10.195 2.561 -3.292 1.00 95.75 86 GLY A CA 1
ATOM 661 C C . GLY A 1 86 ? -10.452 3.288 -1.982 1.00 95.75 86 GLY A C 1
ATOM 662 O O . GLY A 1 86 ? -10.160 4.473 -1.817 1.00 95.75 86 GLY A O 1
ATOM 663 N N . ILE A 1 87 ? -11.031 2.555 -1.041 1.00 97.31 87 ILE A N 1
ATOM 664 C CA . ILE A 1 87 ? -11.291 2.992 0.324 1.00 97.31 87 ILE A CA 1
ATOM 665 C C . ILE A 1 87 ? -10.813 1.886 1.259 1.00 97.31 87 ILE A C 1
ATOM 667 O O . ILE A 1 87 ? -11.264 0.748 1.145 1.00 97.31 87 ILE A O 1
ATOM 671 N N . LEU A 1 88 ? -9.935 2.236 2.196 1.00 97.31 88 LEU A N 1
ATOM 672 C CA . LEU A 1 88 ? -9.627 1.416 3.362 1.00 97.31 88 LEU A CA 1
ATOM 673 C C . LEU A 1 88 ? -10.568 1.812 4.500 1.00 97.31 88 LEU A C 1
ATOM 675 O O . LEU A 1 88 ? -10.540 2.950 4.969 1.00 97.31 88 LEU A O 1
ATOM 679 N N . THR A 1 89 ? -11.366 0.870 4.984 1.00 97.56 89 THR A N 1
ATOM 680 C CA . THR A 1 89 ? -12.121 1.005 6.228 1.00 97.56 89 THR A CA 1
ATOM 681 C C . THR A 1 89 ? -11.314 0.381 7.360 1.00 97.56 89 THR A C 1
ATOM 683 O O . THR A 1 89 ? -11.096 -0.826 7.387 1.00 97.56 89 THR A O 1
ATOM 686 N N . TYR A 1 90 ? -10.869 1.203 8.311 1.00 95.56 90 TYR A N 1
ATOM 687 C CA . TYR A 1 90 ? -10.061 0.772 9.451 1.00 95.56 90 TYR A CA 1
ATOM 688 C C . TYR A 1 90 ? -10.440 1.561 10.708 1.00 95.56 90 TYR A C 1
ATOM 690 O O . TYR A 1 90 ? -10.618 2.779 10.659 1.00 95.56 90 TYR A O 1
ATOM 698 N N . LYS A 1 91 ? -10.603 0.871 11.847 1.00 93.19 91 LYS A N 1
ATOM 699 C CA . LYS A 1 91 ? -11.013 1.471 13.139 1.00 93.19 91 LYS A CA 1
ATOM 700 C C . LYS A 1 91 ? -12.261 2.372 13.033 1.00 93.19 91 LYS A C 1
ATOM 702 O O . LYS A 1 91 ? -12.335 3.431 13.655 1.00 93.19 91 LYS A O 1
ATOM 707 N N . GLY A 1 92 ? -13.237 1.961 12.218 1.00 93.88 92 GLY A N 1
ATOM 708 C CA . GLY A 1 92 ? -14.490 2.697 12.000 1.00 93.88 92 GLY A CA 1
ATOM 709 C C . GLY A 1 92 ? -14.348 3.987 11.181 1.00 93.88 92 GLY A C 1
ATOM 710 O O . GLY A 1 92 ? -15.290 4.775 11.128 1.00 93.88 92 GLY A O 1
ATOM 711 N N . LYS A 1 93 ? -13.189 4.220 10.553 1.00 96.19 93 LYS A N 1
ATOM 712 C CA . LYS A 1 93 ? -12.926 5.362 9.673 1.00 96.19 93 LYS A CA 1
ATOM 713 C C . LYS A 1 93 ? -12.597 4.889 8.264 1.00 96.19 93 LYS A C 1
ATOM 715 O O . LYS A 1 93 ? -12.059 3.802 8.079 1.00 96.19 93 LYS A O 1
ATOM 720 N N . ASN A 1 94 ? -12.906 5.738 7.290 1.00 96.88 94 ASN A N 1
ATOM 721 C CA . ASN A 1 94 ? -12.616 5.500 5.883 1.00 96.88 94 ASN A CA 1
ATOM 722 C C . ASN A 1 94 ? -11.437 6.364 5.442 1.00 96.88 94 ASN A C 1
ATOM 724 O O . ASN A 1 94 ? -11.413 7.566 5.712 1.00 96.88 94 ASN A O 1
ATOM 728 N N . TYR A 1 95 ? -10.498 5.745 4.739 1.00 96.25 95 TYR A N 1
ATOM 729 C CA . TYR A 1 95 ? -9.301 6.367 4.196 1.00 96.25 95 TYR A CA 1
ATOM 730 C C . TYR A 1 95 ? -9.292 6.167 2.686 1.00 96.25 95 TYR A C 1
ATOM 732 O O . TYR A 1 95 ? -9.413 5.039 2.211 1.00 96.25 95 TYR A O 1
ATOM 740 N N . PHE A 1 96 ? -9.181 7.259 1.935 1.00 95.50 96 PHE A N 1
ATOM 741 C CA . PHE A 1 96 ? -9.101 7.191 0.481 1.00 95.50 96 PHE A CA 1
ATOM 742 C C . PHE A 1 96 ? -7.755 6.621 0.047 1.00 95.50 96 PHE A C 1
ATOM 744 O O . PHE A 1 96 ? -6.714 6.976 0.602 1.00 95.50 96 PHE A O 1
ATOM 751 N N . LEU A 1 97 ? -7.807 5.745 -0.948 1.00 95.19 97 LEU A N 1
ATOM 752 C CA . LEU A 1 97 ? -6.653 5.124 -1.571 1.00 95.19 97 LEU A CA 1
ATOM 753 C C . LEU A 1 97 ? -6.566 5.594 -3.018 1.00 95.19 97 LEU A C 1
ATOM 755 O O . LEU A 1 97 ? -7.540 5.501 -3.771 1.00 95.19 97 LEU A O 1
ATOM 759 N N . ASP A 1 98 ? -5.388 6.074 -3.379 1.00 93.56 98 ASP A N 1
ATOM 760 C CA . ASP A 1 98 ? -5.002 6.476 -4.721 1.00 93.56 98 ASP A CA 1
ATOM 761 C C . ASP A 1 98 ? -3.793 5.654 -5.185 1.00 93.56 98 ASP A C 1
ATOM 763 O O . ASP A 1 98 ? -3.258 4.818 -4.450 1.00 93.56 98 ASP A O 1
ATOM 767 N N . HIS A 1 99 ? -3.366 5.881 -6.425 1.00 91.88 99 HIS A N 1
ATOM 768 C CA . HIS A 1 99 ? -2.222 5.191 -7.019 1.00 91.88 99 HIS A CA 1
ATOM 769 C C . HIS A 1 99 ? -0.921 5.370 -6.210 1.00 91.88 99 HIS A C 1
ATOM 771 O O . HIS A 1 99 ? -0.050 4.501 -6.242 1.00 91.88 99 HIS A O 1
ATOM 777 N N . ASP A 1 100 ? -0.787 6.435 -5.417 1.00 91.69 100 ASP A N 1
ATOM 778 C CA . ASP A 1 100 ? 0.401 6.679 -4.587 1.00 91.69 100 ASP A CA 1
ATOM 779 C C . ASP A 1 100 ? 0.498 5.738 -3.379 1.00 91.69 100 ASP A C 1
ATOM 781 O O . ASP A 1 100 ? 1.547 5.676 -2.733 1.00 91.69 100 ASP A O 1
ATOM 785 N N . LYS A 1 101 ? -0.579 4.998 -3.074 1.00 92.88 101 LYS A N 1
ATOM 786 C CA . LYS A 1 101 ? -0.606 3.959 -2.032 1.00 92.88 101 LYS A CA 1
ATOM 787 C C . LYS A 1 101 ? -0.343 2.556 -2.574 1.00 92.88 101 LYS A C 1
ATOM 789 O O . LYS A 1 101 ? -0.253 1.629 -1.776 1.00 92.88 101 LYS A O 1
ATOM 794 N N . LEU A 1 102 ? -0.240 2.384 -3.892 1.00 92.75 102 LEU A N 1
ATOM 795 C CA . LEU A 1 102 ? 0.005 1.087 -4.516 1.00 92.75 102 LEU A CA 1
ATOM 796 C C . LEU A 1 102 ? 1.451 0.921 -4.972 1.00 92.75 102 LEU A C 1
ATOM 798 O O . LEU A 1 102 ? 2.059 1.846 -5.517 1.00 92.75 102 LEU A O 1
ATOM 802 N N . LEU A 1 103 ? 1.950 -0.299 -4.794 1.00 92.12 103 LEU A N 1
ATOM 803 C CA . LEU A 1 103 ? 3.155 -0.818 -5.423 1.00 92.12 103 LEU A CA 1
ATOM 804 C C . LEU A 1 103 ? 2.711 -1.774 -6.536 1.00 92.12 103 LEU A C 1
ATOM 806 O O . LEU A 1 103 ? 1.896 -2.665 -6.279 1.00 92.12 103 LEU A O 1
ATOM 810 N N . LEU A 1 104 ? 3.220 -1.540 -7.743 1.00 87.31 104 LEU A N 1
ATOM 811 C CA . LEU A 1 104 ? 3.009 -2.358 -8.938 1.00 87.31 104 LEU A CA 1
ATOM 812 C C . LEU A 1 104 ? 4.349 -2.952 -9.367 1.00 87.31 104 LEU A C 1
ATOM 814 O O . LEU A 1 104 ? 5.366 -2.249 -9.156 1.00 87.31 104 LEU A O 1
#

Secondary structure (DSSP, 8-state):
----TT---PPPTTPPP-S-EE----SSGGGEEEEE-HHHH---SEEEEE--TTTGGGTT-HHHHHT--EEEEEPPP-S-TT--EEEEEETTEEEEEEGGGEE-

pLDDT: mean 91.25, std 4.94, range [58.69, 97.56]

Foldseek 3Di:
DPDDPPDDDDDDPPDDDPDKDFQLEDPDPQRKDWDACCVPPVDRDTDIAGHDPVRHVCYVVPVVVVVWDKDKAWDDDDDDLQWTWIWIQGPNDIDIDTSSRIDD

InterPro domains:
  IPR008250 P-type ATPase, A domain superfamily [SSF81653] (2-61)

Organism: Macaca mulatta (NCBI:txid9544)

Sequence (104 aa):
MNVQVGDIIKLENNQPVTADILLLSSSEPYSLTYIETADLDGETNLKVKQAISVTSDMEDHLELLSAFNGEVRCEAPNNKLDRFSGILTYKGKNYFLDHDKLLL